Protein AF-A0A951X5W8-F1 (afdb_monomer_lite)

Radius of gyration: 19.25 Å; chains: 1; bounding box: 42×28×45 Å

Sequence (102 aa):
NTPLFYYSTQVFQSLVAEDEIQAPISQGHFIPGVELPQWRVPTRYRPLSQQDFLFHRGEDPGQTRNLWDADARQRRRMLDLLFHLLESEGMPTEQQARLGLS

Secondary structure (DSSP, 8-state):
-PPEEEEESS-PPPSS-TT--PPP-EE----TT--SPPEEEEEP---S-SS-----TTT-TT--S-HHHH-HHHHHHHHHHHHHHHHHTT--HHHHHHTT--

Foldseek 3Di:
DPWDWDKDLDDDDDPPCPDDFDAFPDWDDDDPPDPGIIGTTTDDDDDPDPDDADDDCVVCVPSPDGCCVVPPVVVLVVLVVVVVVCVVVVNDPVVCVVVVSD

pLDDT: mean 78.56, std 14.86, range [46.47, 96.62]

Structure (mmCIF, N/CA/C/O backbone):
data_AF-A0A951X5W8-F1
#
_entry.id   AF-A0A951X5W8-F1
#
loop_
_atom_site.group_PDB
_atom_site.id
_atom_site.type_symbol
_atom_site.label_atom_id
_atom_site.label_alt_id
_atom_site.label_comp_id
_atom_site.label_asym_id
_atom_site.label_entity_id
_atom_site.label_seq_id
_atom_site.pdbx_PDB_ins_code
_atom_site.Cartn_x
_atom_site.Cartn_y
_atom_site.Cartn_z
_atom_site.occupancy
_atom_site.B_iso_or_equiv
_atom_site.auth_seq_id
_atom_site.auth_comp_id
_atom_site.auth_asym_id
_atom_site.auth_a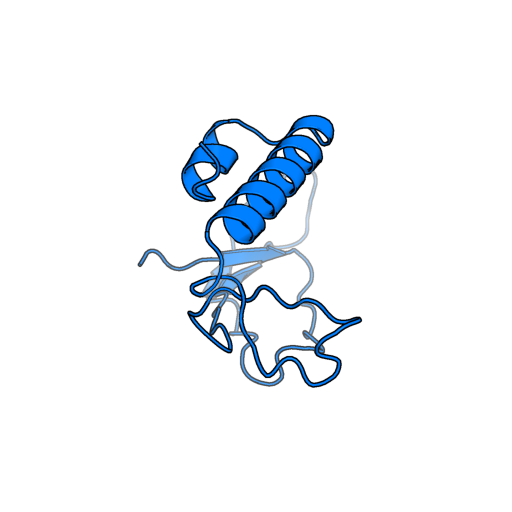tom_id
_atom_site.pdbx_PDB_model_num
ATOM 1 N N . ASN A 1 1 ? 4.600 10.428 14.632 1.00 52.09 1 ASN A N 1
ATOM 2 C CA . ASN A 1 1 ? 3.811 9.196 14.432 1.00 52.09 1 ASN A CA 1
ATOM 3 C C . ASN A 1 1 ? 2.721 9.099 15.476 1.00 52.09 1 ASN A C 1
ATOM 5 O O . ASN A 1 1 ? 3.022 8.826 16.631 1.00 52.09 1 ASN A O 1
ATOM 9 N N . THR A 1 2 ? 1.477 9.356 15.080 1.00 58.19 2 THR A N 1
ATOM 10 C CA . THR A 1 2 ? 0.301 9.116 15.926 1.00 58.19 2 THR A CA 1
ATOM 11 C C . THR A 1 2 ? 0.016 7.610 15.933 1.00 58.19 2 THR A C 1
ATOM 13 O O . THR A 1 2 ? -0.039 7.021 14.854 1.00 58.19 2 THR A O 1
ATOM 16 N N . PRO A 1 3 ? -0.115 6.958 17.098 1.00 67.06 3 PRO A N 1
ATOM 17 C CA . PRO A 1 3 ? -0.359 5.520 17.157 1.00 67.06 3 PRO A CA 1
ATOM 18 C C . PRO A 1 3 ? -1.716 5.158 16.535 1.00 67.06 3 PRO A C 1
ATOM 20 O O . PRO A 1 3 ? -2.712 5.846 16.766 1.00 67.06 3 PRO A O 1
ATOM 23 N N . LEU A 1 4 ? -1.740 4.081 15.744 1.00 68.69 4 LEU A N 1
ATOM 24 C CA . LEU A 1 4 ? -2.955 3.518 15.158 1.00 68.69 4 LEU A CA 1
ATOM 25 C C . LEU A 1 4 ? -3.595 2.531 16.136 1.00 68.69 4 LEU A C 1
ATOM 27 O O . LEU A 1 4 ? -2.905 1.768 16.815 1.00 68.69 4 LEU A O 1
ATOM 31 N N . PHE A 1 5 ? -4.923 2.545 16.192 1.00 74.31 5 PHE A N 1
ATOM 32 C CA . PHE A 1 5 ? -5.709 1.652 17.036 1.00 74.31 5 PHE A CA 1
ATOM 33 C C . PHE A 1 5 ? -6.816 1.025 16.208 1.00 74.31 5 PHE A C 1
ATOM 35 O O . PHE A 1 5 ? -7.444 1.721 15.408 1.00 74.31 5 PHE A O 1
ATOM 42 N N . TYR A 1 6 ? -7.087 -0.254 16.447 1.00 74.94 6 TYR A N 1
ATOM 43 C CA . TYR A 1 6 ? -8.354 -0.851 16.050 1.00 74.94 6 TYR A CA 1
ATOM 44 C C . TYR A 1 6 ? -9.267 -0.976 17.272 1.00 74.94 6 TYR A C 1
ATOM 46 O O . TYR A 1 6 ? -8.800 -1.091 18.410 1.00 74.94 6 TYR A O 1
ATOM 54 N N . TYR A 1 7 ? -10.574 -0.929 17.024 1.00 75.88 7 TYR A N 1
ATOM 55 C CA . TYR A 1 7 ? -11.603 -1.080 18.044 1.00 75.88 7 TYR A CA 1
ATOM 56 C C . TYR A 1 7 ? -12.460 -2.285 17.705 1.00 75.88 7 TYR A C 1
ATOM 58 O O . TYR A 1 7 ? -12.920 -2.420 16.573 1.00 75.88 7 TYR A O 1
ATOM 66 N N . SER A 1 8 ? -12.656 -3.172 18.673 1.00 71.88 8 SER A N 1
ATOM 67 C CA . SER A 1 8 ? -13.473 -4.365 18.481 1.00 71.88 8 SER A CA 1
ATOM 68 C C . SER A 1 8 ? -14.156 -4.765 19.781 1.00 71.88 8 SER A C 1
ATOM 70 O O . SER A 1 8 ? -13.601 -4.594 20.866 1.00 71.88 8 SER A O 1
ATOM 72 N N . THR A 1 9 ? -15.358 -5.325 19.665 1.00 73.56 9 THR A N 1
ATOM 73 C CA . THR A 1 9 ? -16.049 -6.021 20.762 1.00 73.56 9 THR A CA 1
ATOM 74 C C . THR A 1 9 ? -15.579 -7.468 20.919 1.00 73.56 9 THR A C 1
ATOM 76 O O . THR A 1 9 ? -15.907 -8.125 21.903 1.00 73.56 9 THR A O 1
ATOM 79 N N . GLN A 1 10 ? -14.783 -7.960 19.964 1.00 71.38 10 GLN A N 1
ATOM 80 C CA . GLN A 1 10 ? -14.196 -9.297 19.942 1.00 71.38 10 GLN A CA 1
ATOM 81 C C . GLN A 1 10 ? -12.672 -9.191 19.831 1.00 71.38 10 GLN A C 1
ATOM 83 O O . GLN A 1 10 ? -12.148 -8.521 18.939 1.00 71.38 10 GLN A O 1
ATOM 88 N N . VAL A 1 11 ? -11.945 -9.852 20.729 1.00 62.88 11 VAL A N 1
ATOM 89 C CA . VAL A 1 11 ? -10.483 -9.946 20.642 1.00 62.88 11 VAL A CA 1
ATOM 90 C C . VAL A 1 11 ? -10.154 -11.189 19.820 1.00 62.88 11 VAL A C 1
ATOM 92 O O . VAL A 1 11 ? -10.277 -12.307 20.310 1.00 62.88 11 VAL A O 1
ATOM 95 N N . PHE A 1 12 ? -9.782 -11.000 18.555 1.00 57.06 12 PHE A N 1
ATOM 96 C CA . PHE A 1 12 ? -9.337 -12.090 17.687 1.00 57.06 12 PHE A CA 1
ATOM 97 C C . PHE A 1 12 ? -7.832 -12.280 17.819 1.00 57.06 12 PHE A C 1
ATOM 99 O O . PHE A 1 12 ? -7.094 -11.300 17.782 1.00 57.06 12 PHE A O 1
ATOM 106 N N . GLN A 1 13 ? -7.375 -13.529 17.904 1.00 53.97 13 GLN A N 1
ATOM 107 C CA . GLN A 1 13 ? -5.964 -13.860 17.734 1.00 53.97 13 GLN A CA 1
ATOM 108 C C . GLN A 1 13 ? -5.626 -13.836 16.231 1.00 53.97 13 GLN A C 1
ATOM 110 O O . GLN A 1 13 ? -6.252 -14.537 15.439 1.00 53.97 13 GLN A O 1
ATOM 115 N N . SER A 1 14 ? -4.681 -12.991 15.821 1.00 51.66 14 SER A N 1
ATOM 116 C CA . SER A 1 14 ? -4.244 -12.849 14.431 1.00 51.66 14 SER A CA 1
ATOM 117 C C . SER A 1 14 ? -3.371 -14.042 14.062 1.00 51.66 14 SER A C 1
ATOM 119 O O . SER A 1 14 ? -2.403 -14.329 14.757 1.00 51.66 14 SER A O 1
ATOM 121 N N . LEU A 1 15 ? -3.692 -14.711 12.954 1.00 49.03 15 LEU A N 1
ATOM 122 C CA . LEU A 1 15 ? -2.917 -15.842 12.426 1.00 49.03 15 LEU A CA 1
ATOM 123 C C . LEU A 1 15 ? -1.638 -15.408 11.685 1.00 49.03 15 LEU A C 1
ATOM 125 O O . LEU A 1 15 ? -0.804 -16.248 11.378 1.00 49.03 15 LEU A O 1
ATOM 129 N N . VAL A 1 16 ? -1.499 -14.117 11.357 1.00 46.47 16 VAL A N 1
ATOM 130 C CA . VAL A 1 16 ? -0.424 -13.588 10.485 1.00 46.47 16 VAL A CA 1
ATOM 131 C C . VAL A 1 16 ? 0.605 -12.764 11.270 1.00 46.47 16 VAL A C 1
ATOM 133 O O . VAL A 1 16 ? 1.704 -12.509 10.789 1.00 46.47 16 VAL A O 1
ATOM 136 N N . ALA A 1 17 ? 0.263 -12.347 12.488 1.00 51.72 17 ALA A N 1
ATOM 137 C CA . ALA A 1 17 ? 1.132 -11.571 13.363 1.00 51.72 17 ALA A CA 1
ATOM 138 C C . ALA A 1 17 ? 1.354 -12.358 14.656 1.00 51.72 17 ALA A C 1
ATOM 140 O O . ALA A 1 17 ? 0.690 -12.098 15.657 1.00 51.72 17 ALA A O 1
ATOM 141 N N . GLU A 1 18 ? 2.266 -13.333 14.619 1.00 48.78 18 GLU A N 1
ATOM 142 C CA . GLU A 1 18 ? 2.638 -14.125 15.802 1.00 48.78 18 GLU A CA 1
ATOM 143 C C . GLU A 1 18 ? 3.188 -13.246 16.947 1.00 48.78 18 GLU A C 1
ATOM 145 O O . GLU A 1 18 ? 3.082 -13.635 18.106 1.00 48.78 18 GLU A O 1
ATOM 150 N N . ASP A 1 19 ? 3.673 -12.028 16.651 1.00 49.00 19 ASP A N 1
ATOM 151 C CA . ASP A 1 19 ? 4.342 -11.163 17.634 1.00 49.00 19 ASP A CA 1
ATOM 152 C C . ASP A 1 19 ? 3.509 -10.025 18.265 1.00 49.00 19 ASP A C 1
ATOM 154 O O . ASP A 1 19 ? 3.941 -9.485 19.283 1.00 49.00 19 ASP A O 1
ATOM 158 N N . GLU A 1 20 ? 2.365 -9.566 17.732 1.00 50.41 20 GLU A N 1
ATOM 159 C CA . GLU A 1 20 ? 1.865 -8.230 18.147 1.00 50.41 20 GLU A CA 1
ATOM 160 C C . GLU A 1 20 ? 0.339 -8.034 18.188 1.00 50.41 20 GLU A C 1
ATOM 162 O O . GLU A 1 20 ? -0.167 -7.011 17.723 1.00 50.41 20 GLU A O 1
ATOM 167 N N . ILE A 1 21 ? -0.419 -8.916 18.853 1.00 52.97 21 ILE A N 1
ATOM 168 C CA . ILE A 1 21 ? -1.647 -8.422 19.507 1.00 52.97 21 ILE A CA 1
ATOM 169 C C . ILE A 1 21 ? -1.252 -7.885 20.870 1.00 52.97 21 ILE A C 1
ATOM 171 O O . ILE A 1 21 ? -1.086 -8.626 21.838 1.00 52.97 21 ILE A O 1
ATOM 175 N N . GLN A 1 22 ? -1.080 -6.568 20.939 1.00 59.47 22 GLN A N 1
ATOM 176 C CA . GLN A 1 22 ? -0.928 -5.909 22.225 1.00 59.47 22 GLN A CA 1
ATOM 177 C C . GLN A 1 22 ? -2.207 -6.064 23.043 1.00 59.47 22 GLN A C 1
ATOM 179 O O . GLN A 1 22 ? -3.312 -5.987 22.506 1.00 59.47 22 GLN A O 1
ATOM 184 N N . ALA A 1 23 ? -2.054 -6.237 24.355 1.00 64.00 23 ALA A N 1
ATOM 185 C CA . ALA A 1 23 ? -3.187 -6.176 25.263 1.00 64.00 23 ALA A CA 1
ATOM 186 C C . ALA A 1 23 ? -3.954 -4.854 25.045 1.00 64.00 23 ALA A C 1
ATOM 188 O O . ALA A 1 23 ? -3.321 -3.811 24.831 1.00 64.00 23 ALA A O 1
ATOM 189 N N . PRO A 1 24 ? -5.298 -4.869 25.083 1.00 64.00 24 PRO A N 1
ATOM 190 C CA . PRO A 1 24 ? -6.086 -3.648 25.016 1.00 64.00 24 PRO A CA 1
ATOM 191 C C . PRO A 1 24 ? -5.610 -2.640 26.065 1.00 64.00 24 PRO A C 1
ATOM 193 O O . PRO A 1 24 ? -5.462 -2.981 27.237 1.00 64.00 24 PRO A O 1
ATOM 196 N N . ILE A 1 25 ? -5.377 -1.393 25.655 1.00 72.25 25 ILE A N 1
ATOM 197 C CA . ILE A 1 25 ? -4.851 -0.348 26.555 1.00 72.25 25 ILE A CA 1
ATOM 198 C C . ILE A 1 25 ? -5.953 0.532 27.153 1.00 72.25 25 ILE A C 1
ATOM 200 O O . ILE A 1 25 ? -5.690 1.355 28.026 1.00 72.25 25 ILE A O 1
ATOM 204 N N . SER A 1 26 ? -7.179 0.425 26.635 1.00 68.25 26 SER A N 1
ATOM 205 C CA . SER A 1 26 ? -8.332 1.216 27.065 1.00 68.25 26 SER A CA 1
ATOM 206 C C . SER A 1 26 ? -9.641 0.598 26.556 1.00 68.25 26 SER A C 1
ATOM 208 O O . SER A 1 26 ? -9.639 -0.219 25.633 1.00 68.25 26 SER A O 1
ATOM 210 N N . GLN A 1 27 ? -10.755 1.031 27.142 1.00 66.56 27 GLN A N 1
ATOM 211 C CA . GLN A 1 27 ? -12.127 0.745 26.724 1.00 66.56 27 GLN A CA 1
ATOM 212 C C . GLN A 1 27 ? -12.943 2.045 26.777 1.00 66.56 27 GLN A C 1
ATOM 214 O O . GLN A 1 27 ? -12.609 2.917 27.581 1.00 66.56 27 GLN A O 1
ATOM 219 N N . GLY A 1 28 ? -14.003 2.189 25.970 1.00 58.44 28 GLY A N 1
ATOM 220 C CA . GLY A 1 28 ? -14.956 3.294 26.189 1.00 58.44 28 GLY A CA 1
ATOM 221 C C . GLY A 1 28 ? -15.585 3.990 24.982 1.00 58.44 28 GLY A C 1
ATOM 222 O O . GLY A 1 28 ? -16.200 5.035 25.175 1.00 58.44 28 GLY A O 1
ATOM 223 N N . HIS A 1 29 ? -15.489 3.458 23.759 1.00 58.16 29 HIS A N 1
ATOM 224 C CA . HIS A 1 29 ? -16.366 3.929 22.682 1.00 58.16 29 HIS A CA 1
ATOM 225 C C . HIS A 1 29 ? -17.681 3.149 22.684 1.00 58.16 29 HIS A C 1
ATOM 227 O O . HIS A 1 29 ? -17.697 1.926 22.567 1.00 58.16 29 HIS A O 1
ATOM 233 N N . PHE A 1 30 ? -18.784 3.879 22.853 1.00 61.72 30 PHE A N 1
ATOM 234 C CA . PHE A 1 30 ? -20.137 3.340 22.821 1.00 61.72 30 PHE A CA 1
ATOM 235 C C . PHE A 1 30 ? -20.652 3.383 21.382 1.00 61.72 30 PHE A C 1
ATOM 237 O O . PHE A 1 30 ? -20.817 4.465 20.817 1.00 61.72 30 PHE A O 1
ATOM 244 N N . ILE A 1 31 ? -20.905 2.217 20.787 1.00 66.50 31 ILE A N 1
ATOM 245 C CA . ILE A 1 31 ? -21.750 2.136 19.594 1.00 66.50 31 ILE A CA 1
ATOM 246 C C . ILE A 1 31 ? -23.196 2.031 20.090 1.00 66.50 31 ILE A C 1
ATOM 248 O O . ILE A 1 31 ? -23.502 1.083 20.817 1.00 66.50 31 ILE A O 1
ATOM 252 N N . PRO A 1 32 ? -24.092 2.967 19.719 1.00 71.38 32 PRO A N 1
ATOM 253 C CA . PRO A 1 32 ? -25.503 2.872 20.071 1.00 71.38 32 PRO A CA 1
ATOM 254 C C . PRO A 1 32 ? -26.091 1.510 19.684 1.00 71.38 32 PRO A C 1
ATOM 256 O O . PRO A 1 32 ? -25.988 1.092 18.534 1.00 71.38 32 PRO A O 1
ATOM 259 N N . GLY A 1 33 ? -26.699 0.821 20.652 1.00 75.81 33 GLY A N 1
ATOM 260 C CA . GLY A 1 33 ? -27.299 -0.504 20.456 1.00 75.81 33 GLY A CA 1
ATOM 261 C C . GLY A 1 33 ? -26.358 -1.697 20.670 1.00 75.81 33 GLY A C 1
ATOM 262 O O . GLY A 1 33 ? -26.788 -2.830 20.475 1.00 75.81 33 GLY A O 1
ATOM 263 N N . VAL A 1 34 ? -25.104 -1.479 21.083 1.00 71.75 34 VAL A N 1
ATOM 264 C CA . VAL A 1 34 ? -24.150 -2.555 21.398 1.00 71.75 34 VAL A CA 1
ATOM 265 C C . VAL A 1 34 ? -23.847 -2.566 22.897 1.00 71.75 34 VAL A C 1
ATOM 267 O O . VAL A 1 34 ? -23.301 -1.606 23.431 1.00 71.75 34 VAL A O 1
ATOM 270 N N . GLU A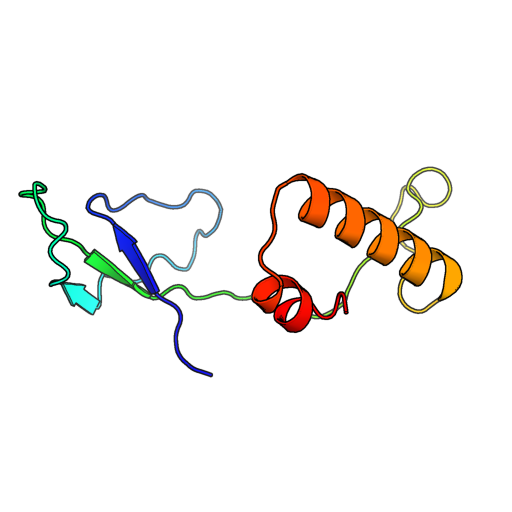 1 35 ? -24.173 -3.669 23.574 1.00 75.06 35 GLU A N 1
ATOM 271 C CA . GLU A 1 35 ? -23.971 -3.835 25.028 1.00 75.06 35 GLU A CA 1
ATOM 272 C C . GLU A 1 35 ? -22.576 -4.368 25.404 1.00 75.06 35 GLU A C 1
ATOM 274 O O . GLU A 1 35 ? -22.233 -4.478 26.580 1.00 75.06 35 GLU A O 1
ATOM 279 N N . LEU A 1 36 ? -21.753 -4.709 24.410 1.00 73.62 36 LEU A N 1
ATOM 280 C CA . LEU A 1 36 ? -20.416 -5.264 24.613 1.00 73.62 36 LEU A CA 1
ATOM 281 C C . LEU A 1 36 ? -19.353 -4.157 24.724 1.00 73.62 36 LEU A C 1
ATOM 283 O O . LEU A 1 36 ? -19.425 -3.167 23.990 1.00 73.62 36 LEU A O 1
ATOM 287 N N . PRO A 1 37 ? -18.325 -4.329 25.580 1.00 71.75 37 PRO A N 1
ATOM 288 C CA . PRO A 1 37 ? -17.237 -3.365 25.686 1.00 71.75 37 PRO A CA 1
ATOM 289 C C . PRO A 1 37 ? -16.450 -3.291 24.375 1.00 71.75 37 PRO A C 1
ATOM 291 O O . PRO A 1 37 ? -16.140 -4.312 23.762 1.00 71.75 37 PRO A O 1
ATOM 294 N N . GLN A 1 38 ? -16.083 -2.078 23.959 1.00 77.12 38 GLN A N 1
ATOM 295 C CA . GLN A 1 38 ? -15.121 -1.882 22.879 1.00 77.12 38 GLN A CA 1
ATOM 296 C C . GLN A 1 38 ? -13.703 -1.792 23.416 1.00 77.12 38 GLN A C 1
ATOM 298 O O . GLN A 1 38 ? -13.367 -0.862 24.154 1.00 77.12 38 GLN A O 1
ATOM 303 N N . TRP A 1 39 ? -12.860 -2.714 22.969 1.00 78.38 39 TRP A N 1
ATOM 304 C CA . TRP A 1 39 ? -11.441 -2.743 23.281 1.00 78.38 39 TRP A CA 1
ATOM 305 C C . TRP A 1 39 ? -10.663 -1.865 22.311 1.00 78.38 39 TRP A C 1
ATOM 307 O O . TRP A 1 39 ? -10.757 -2.054 21.100 1.00 78.38 39 TRP A O 1
ATOM 317 N N . ARG A 1 40 ? -9.863 -0.934 22.838 1.00 75.38 40 ARG A N 1
ATOM 318 C CA . ARG A 1 40 ? -8.867 -0.183 22.066 1.00 75.38 40 ARG A CA 1
ATOM 319 C C . ARG A 1 40 ? -7.573 -0.976 22.032 1.00 75.38 40 ARG A C 1
ATOM 321 O O . ARG A 1 40 ? -6.851 -1.030 23.034 1.00 75.38 40 ARG A O 1
ATOM 328 N N . VAL A 1 41 ? -7.258 -1.545 20.879 1.00 73.50 41 VAL A N 1
ATOM 329 C CA . VAL A 1 41 ? -6.072 -2.380 20.714 1.00 73.50 41 VAL A CA 1
ATOM 330 C C . VAL A 1 41 ? -5.020 -1.626 19.899 1.00 73.50 41 VAL A C 1
ATOM 332 O O . VAL A 1 41 ? -5.328 -1.151 18.802 1.00 73.50 41 VAL A O 1
ATOM 335 N N . PRO A 1 42 ? -3.791 -1.455 20.421 1.00 69.50 42 PRO A N 1
ATOM 336 C CA . PRO A 1 42 ? -2.704 -0.847 19.666 1.00 69.50 42 PRO A CA 1
ATOM 337 C C . PRO A 1 42 ? -2.341 -1.706 18.459 1.00 69.50 42 PRO A C 1
ATOM 339 O O . PRO A 1 42 ? -1.991 -2.878 18.608 1.00 69.50 42 PRO A O 1
ATOM 342 N N . THR A 1 43 ? -2.346 -1.105 17.275 1.00 66.75 43 THR A N 1
ATOM 343 C CA . THR A 1 43 ? -1.833 -1.758 16.074 1.00 66.75 43 THR A CA 1
A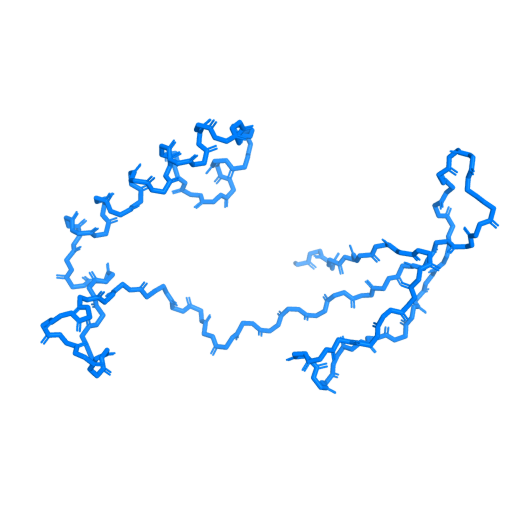TOM 344 C C . THR A 1 43 ? -0.367 -1.382 15.927 1.00 66.75 43 THR A C 1
ATOM 346 O O . THR A 1 43 ? -0.035 -0.210 15.733 1.00 66.75 43 THR A O 1
ATOM 349 N N . ARG A 1 44 ? 0.532 -2.363 16.011 1.00 65.75 44 ARG A N 1
ATOM 350 C CA . ARG A 1 44 ? 1.899 -2.180 15.524 1.00 65.75 44 ARG A CA 1
ATOM 351 C C . ARG A 1 44 ? 1.958 -2.697 14.099 1.00 65.75 44 ARG A C 1
ATOM 353 O O . ARG A 1 44 ? 1.711 -3.864 13.831 1.00 65.75 44 ARG A O 1
ATOM 360 N N . TYR A 1 45 ? 2.238 -1.784 13.183 1.00 64.19 45 TYR A N 1
ATOM 361 C CA . TYR A 1 45 ? 2.508 -2.119 11.799 1.00 64.19 45 TYR A CA 1
ATOM 362 C C . TYR A 1 45 ? 4.013 -2.016 11.590 1.00 64.19 45 TYR A C 1
ATOM 364 O O . TYR A 1 45 ? 4.572 -0.916 11.585 1.00 64.19 45 TYR A O 1
ATOM 372 N N . ARG A 1 46 ? 4.677 -3.164 11.471 1.00 68.62 46 ARG A N 1
ATOM 373 C CA . ARG A 1 46 ? 6.051 -3.234 10.977 1.00 68.62 46 ARG A CA 1
ATOM 374 C C . ARG A 1 46 ? 5.992 -3.780 9.558 1.00 68.62 46 ARG A C 1
ATOM 376 O O . ARG A 1 46 ? 5.790 -4.981 9.396 1.00 68.62 46 ARG A O 1
ATOM 383 N N . PRO A 1 47 ? 6.113 -2.929 8.530 1.00 68.25 47 PRO A N 1
ATOM 384 C CA . PRO A 1 47 ? 6.192 -3.443 7.179 1.00 68.25 47 PRO A CA 1
ATOM 385 C C . PRO A 1 47 ? 7.490 -4.240 7.028 1.00 68.25 47 PRO A C 1
ATOM 387 O O . PRO A 1 47 ? 8.533 -3.853 7.559 1.00 68.25 47 PRO A O 1
ATOM 390 N N . LEU A 1 48 ? 7.422 -5.347 6.290 1.00 80.06 48 LEU A N 1
ATOM 391 C CA . LEU A 1 48 ? 8.594 -6.175 5.986 1.00 80.06 48 LEU A CA 1
ATOM 392 C C . LEU A 1 48 ? 9.618 -5.424 5.116 1.00 80.06 48 LEU A C 1
ATOM 394 O O . LEU A 1 48 ? 10.797 -5.761 5.119 1.00 80.06 48 LEU A O 1
ATOM 398 N N . SER A 1 49 ? 9.171 -4.398 4.386 1.00 81.81 49 SER A N 1
ATOM 399 C CA . SER A 1 49 ? 9.997 -3.510 3.574 1.00 81.81 49 SER A CA 1
ATOM 400 C C . SER A 1 49 ? 9.343 -2.133 3.459 1.00 81.81 49 SER A C 1
ATOM 402 O O . SER A 1 49 ? 8.121 -2.023 3.480 1.00 81.81 49 SER A O 1
ATOM 404 N N . GLN A 1 50 ? 10.158 -1.090 3.316 1.00 83.75 50 GLN A N 1
ATOM 405 C CA . GLN A 1 50 ? 9.711 0.269 2.970 1.00 83.75 50 GLN A CA 1
ATOM 406 C C . GLN A 1 50 ? 9.812 0.541 1.459 1.00 83.75 50 GLN A C 1
ATOM 408 O O . GLN A 1 50 ? 9.577 1.660 1.019 1.00 83.75 50 GLN A O 1
ATOM 413 N N . GLN A 1 51 ? 10.235 -0.455 0.678 1.00 89.06 51 GLN A N 1
ATOM 414 C CA . GLN A 1 51 ? 10.371 -0.350 -0.768 1.00 89.06 51 GLN A CA 1
ATOM 415 C C . GLN A 1 51 ? 9.056 -0.724 -1.454 1.00 89.06 51 GLN A C 1
ATOM 417 O O . GLN A 1 51 ? 8.439 -1.735 -1.116 1.00 89.06 51 GLN A O 1
ATOM 422 N N . ASP A 1 52 ? 8.682 0.054 -2.464 1.00 90.81 52 ASP A N 1
ATOM 423 C CA . ASP A 1 52 ? 7.604 -0.289 -3.383 1.00 90.81 52 ASP A CA 1
ATOM 424 C C . ASP A 1 52 ? 8.075 -1.325 -4.410 1.00 90.81 52 ASP A C 1
ATOM 426 O O . ASP A 1 52 ? 9.180 -1.240 -4.953 1.00 90.81 52 ASP A O 1
ATOM 430 N N . PHE A 1 53 ? 7.224 -2.301 -4.718 1.00 93.50 53 PHE A N 1
ATOM 431 C CA . PHE A 1 53 ? 7.575 -3.419 -5.587 1.00 93.50 53 PHE A CA 1
ATOM 432 C C . PHE A 1 53 ? 6.696 -3.477 -6.831 1.00 93.50 53 PHE A C 1
ATOM 434 O O . PHE A 1 53 ? 5.469 -3.512 -6.744 1.00 93.50 53 PHE A O 1
ATOM 441 N N . LEU A 1 54 ? 7.335 -3.567 -7.997 1.00 95.62 54 LEU A N 1
ATOM 442 C CA . LEU A 1 54 ? 6.668 -3.818 -9.268 1.00 95.62 54 LEU A CA 1
ATOM 443 C C . LEU A 1 54 ? 7.471 -4.828 -10.090 1.00 95.62 54 LEU A C 1
ATOM 445 O O . LEU A 1 54 ? 8.585 -4.536 -10.507 1.00 95.62 54 LEU A O 1
ATOM 449 N N . PHE A 1 55 ? 6.898 -5.999 -10.369 1.00 96.62 55 PHE A N 1
ATOM 450 C CA . PHE A 1 55 ? 7.587 -7.078 -11.085 1.00 96.62 55 PHE A CA 1
ATOM 451 C C . PHE A 1 55 ? 6.787 -7.578 -12.282 1.00 96.62 55 PHE A C 1
ATOM 453 O O . PHE A 1 55 ? 5.571 -7.774 -12.205 1.00 96.62 55 PHE A O 1
ATOM 460 N N . HIS A 1 56 ? 7.487 -7.878 -13.375 1.00 94.88 56 HIS A N 1
ATOM 461 C CA . HIS A 1 56 ? 6.896 -8.570 -14.514 1.00 94.88 56 HIS A CA 1
ATOM 462 C C . HIS A 1 56 ? 7.056 -10.087 -14.363 1.00 94.88 56 HIS A C 1
ATOM 464 O O . HIS A 1 56 ? 8.008 -10.681 -14.860 1.00 94.88 56 HIS A O 1
ATOM 470 N N . ARG A 1 57 ? 6.097 -10.737 -13.698 1.00 94.69 57 ARG A N 1
ATOM 471 C CA . ARG A 1 57 ? 6.187 -12.164 -13.322 1.00 94.69 57 ARG A CA 1
ATOM 472 C C . ARG A 1 57 ? 6.414 -13.137 -14.488 1.00 94.69 57 ARG A C 1
ATOM 474 O O . ARG A 1 57 ? 6.962 -14.208 -14.268 1.00 94.69 57 ARG A O 1
ATOM 481 N N . GLY A 1 58 ? 5.978 -12.794 -15.703 1.00 96.12 58 GLY A N 1
ATOM 482 C CA . GLY A 1 58 ? 6.170 -13.650 -16.880 1.00 96.12 58 GLY A CA 1
ATOM 483 C C . GLY A 1 58 ? 7.599 -13.633 -17.433 1.00 96.12 58 GLY A C 1
ATOM 484 O O . GLY A 1 58 ? 8.048 -14.631 -17.978 1.00 96.12 58 GLY A O 1
ATOM 485 N N . GLU A 1 59 ? 8.313 -12.516 -17.270 1.00 95.00 59 GLU A N 1
ATOM 486 C CA . GLU A 1 59 ? 9.698 -12.348 -17.753 1.00 95.00 59 GLU A CA 1
ATOM 487 C C . GLU A 1 59 ? 10.716 -12.513 -16.619 1.00 95.00 59 GLU A C 1
ATOM 489 O O . GLU A 1 59 ? 11.856 -12.896 -16.856 1.00 95.00 59 GLU A O 1
ATOM 494 N N . ASP A 1 60 ? 10.290 -12.263 -15.381 1.00 95.12 60 ASP A N 1
ATOM 495 C CA . ASP A 1 60 ? 11.080 -12.387 -14.163 1.00 95.12 60 ASP A CA 1
ATOM 496 C C . ASP A 1 60 ? 10.299 -13.190 -13.102 1.00 95.12 60 ASP A C 1
ATOM 498 O O . ASP A 1 60 ? 9.775 -12.623 -12.136 1.00 95.12 60 ASP A O 1
ATOM 502 N N . PRO A 1 61 ? 10.187 -14.526 -13.261 1.00 95.12 61 PRO A N 1
ATOM 503 C CA . PRO A 1 61 ? 9.510 -15.383 -12.284 1.00 95.12 61 PRO A CA 1
ATOM 504 C C . PRO A 1 61 ? 10.137 -15.316 -10.885 1.00 95.12 61 PRO A C 1
ATOM 506 O O . PRO A 1 61 ? 9.453 -15.546 -9.889 1.00 95.12 61 PRO A O 1
ATOM 509 N N . GLY A 1 62 ? 11.433 -14.993 -10.816 1.00 95.69 62 GLY A N 1
ATOM 510 C CA . GLY A 1 62 ? 12.192 -14.848 -9.576 1.00 95.69 62 GLY A CA 1
ATOM 511 C C . GLY A 1 62 ? 12.037 -13.492 -8.886 1.00 95.69 62 GLY A C 1
ATOM 512 O O . GLY A 1 62 ? 12.552 -13.345 -7.783 1.00 95.69 62 GLY A O 1
ATOM 513 N N . GLN A 1 63 ? 11.344 -12.524 -9.500 1.00 94.19 63 GLN A N 1
ATOM 514 C CA . GLN A 1 63 ? 11.131 -11.174 -8.950 1.00 94.19 63 GLN A CA 1
ATOM 515 C C . GLN A 1 63 ? 12.444 -10.483 -8.546 1.00 94.19 63 GLN A C 1
ATOM 517 O O . GLN A 1 63 ? 12.557 -9.829 -7.510 1.00 94.19 63 GLN A O 1
ATOM 522 N N . THR A 1 64 ? 13.470 -10.665 -9.369 1.00 94.69 64 THR A N 1
ATOM 523 C CA . THR A 1 64 ? 14.814 -10.123 -9.151 1.00 94.69 64 THR A CA 1
ATOM 524 C C . THR A 1 64 ? 14.966 -8.692 -9.665 1.00 94.69 64 THR A C 1
ATOM 526 O O . THR A 1 64 ? 15.850 -7.961 -9.214 1.00 94.69 64 THR A O 1
ATOM 529 N N . ARG A 1 65 ? 14.099 -8.258 -10.588 1.00 94.19 65 ARG A N 1
ATOM 530 C CA . ARG A 1 65 ? 14.154 -6.950 -11.242 1.00 94.19 65 ARG A CA 1
ATOM 531 C C . ARG A 1 65 ? 12.940 -6.105 -10.867 1.00 94.19 65 ARG A C 1
ATOM 533 O O . ARG A 1 65 ? 11.898 -6.162 -11.517 1.00 94.19 65 ARG A O 1
ATOM 540 N N . ASN A 1 66 ? 13.110 -5.251 -9.861 1.00 95.31 66 ASN A N 1
ATOM 541 C CA . ASN A 1 66 ? 12.078 -4.294 -9.475 1.00 95.31 66 ASN A CA 1
ATOM 542 C C . ASN A 1 66 ? 11.957 -3.165 -10.519 1.00 95.31 66 ASN A C 1
ATOM 544 O O . ASN A 1 66 ? 12.863 -2.350 -10.696 1.00 95.31 66 ASN A O 1
ATOM 548 N N . LEU A 1 67 ? 10.824 -3.116 -11.211 1.00 96.38 67 LEU A N 1
ATOM 549 C CA . LEU A 1 67 ? 10.490 -2.113 -12.222 1.00 96.38 67 LEU A CA 1
ATOM 550 C C . LEU A 1 67 ? 10.056 -0.775 -11.620 1.00 96.38 67 LEU A C 1
ATOM 552 O O . LEU A 1 67 ? 9.961 0.198 -12.362 1.00 96.38 67 LEU A O 1
ATOM 556 N N . TRP A 1 68 ? 9.806 -0.704 -10.309 1.00 95.25 68 TRP A N 1
ATOM 557 C CA . TRP A 1 68 ? 9.338 0.521 -9.659 1.00 95.25 68 TRP A CA 1
ATOM 558 C C . TRP A 1 68 ? 10.287 1.705 -9.884 1.00 95.25 68 TRP A C 1
ATOM 560 O O . TRP A 1 68 ? 9.857 2.794 -10.274 1.00 95.25 68 TRP A O 1
ATOM 570 N N . ASP A 1 69 ? 11.584 1.462 -9.703 1.00 89.81 69 ASP A N 1
ATOM 571 C CA . ASP A 1 69 ? 12.636 2.453 -9.936 1.00 89.81 69 ASP A CA 1
ATOM 572 C C . ASP A 1 69 ? 13.235 2.341 -11.344 1.00 89.81 69 ASP A C 1
ATOM 574 O O . ASP A 1 69 ? 13.717 3.329 -11.897 1.00 89.81 69 ASP A O 1
ATOM 578 N N . ALA A 1 70 ? 13.190 1.148 -11.948 1.00 93.38 70 ALA A N 1
ATOM 579 C CA . ALA A 1 70 ? 13.836 0.875 -13.230 1.00 93.38 70 ALA A CA 1
ATOM 580 C C . ALA A 1 70 ? 13.007 1.295 -14.459 1.00 93.38 70 ALA A C 1
ATOM 582 O O . ALA A 1 70 ? 13.578 1.470 -15.536 1.00 93.38 70 ALA A O 1
ATOM 583 N N . ASP A 1 71 ? 11.683 1.439 -14.336 1.00 95.56 71 ASP A N 1
ATOM 584 C CA . ASP A 1 71 ? 10.806 1.841 -15.439 1.00 95.56 71 ASP A CA 1
ATOM 585 C C . ASP A 1 71 ? 9.658 2.745 -14.956 1.00 95.56 71 ASP A C 1
ATOM 587 O O . ASP A 1 71 ? 8.566 2.304 -14.581 1.00 95.56 71 ASP A O 1
ATOM 591 N N . ALA A 1 72 ? 9.887 4.059 -15.041 1.00 94.19 72 ALA A N 1
ATOM 592 C CA . ALA A 1 72 ? 8.903 5.068 -14.658 1.00 94.19 72 ALA A CA 1
ATOM 593 C C . ALA A 1 72 ? 7.597 4.992 -15.473 1.00 94.19 72 ALA A C 1
ATOM 595 O O . ALA A 1 72 ? 6.548 5.403 -14.969 1.00 94.19 72 ALA A O 1
ATOM 596 N N . ARG A 1 73 ? 7.629 4.465 -16.709 1.00 95.75 73 ARG A N 1
ATOM 597 C CA . ARG A 1 73 ? 6.421 4.316 -17.537 1.00 95.75 73 ARG A CA 1
ATOM 598 C C . ARG A 1 73 ? 5.552 3.187 -17.002 1.00 95.75 73 ARG A C 1
ATOM 600 O O . ARG A 1 73 ? 4.343 3.371 -16.881 1.00 95.75 73 ARG A O 1
ATOM 607 N N . GLN A 1 74 ? 6.152 2.051 -16.642 1.00 95.00 74 GLN A N 1
ATOM 608 C CA . GLN A 1 74 ? 5.410 0.946 -16.025 1.00 95.00 74 GLN A CA 1
ATOM 609 C C . GLN A 1 74 ? 4.886 1.326 -14.643 1.00 95.00 74 GLN A C 1
ATOM 611 O O . GLN A 1 74 ? 3.721 1.054 -14.354 1.00 95.00 74 GLN A O 1
ATOM 616 N N . ARG A 1 75 ? 5.687 2.031 -13.830 1.00 94.50 75 ARG A N 1
ATOM 617 C CA . ARG A 1 75 ? 5.217 2.580 -12.550 1.00 94.50 75 ARG A CA 1
ATOM 618 C C . ARG A 1 75 ? 3.986 3.462 -12.740 1.00 94.50 75 ARG A C 1
ATOM 620 O O . ARG A 1 75 ? 2.963 3.219 -12.105 1.00 94.50 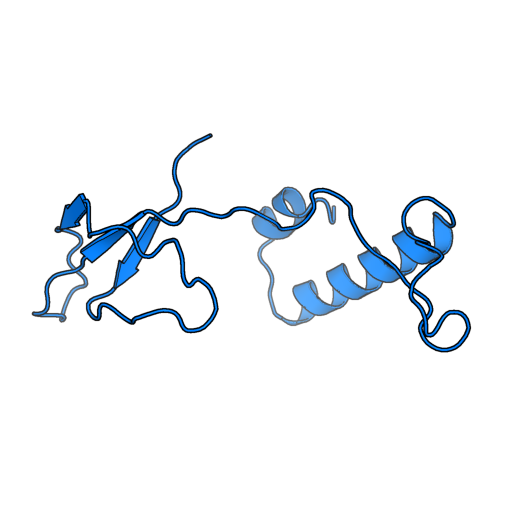75 ARG A O 1
ATOM 627 N N . ARG A 1 76 ? 4.057 4.453 -13.639 1.00 93.62 76 ARG A N 1
ATOM 628 C CA . ARG A 1 76 ? 2.934 5.368 -13.885 1.00 93.62 76 ARG A CA 1
ATOM 629 C C . ARG A 1 76 ? 1.691 4.616 -14.354 1.00 93.62 76 ARG A C 1
ATOM 631 O O . ARG A 1 76 ? 0.628 4.797 -13.777 1.00 93.62 76 ARG A O 1
ATOM 638 N N . ARG A 1 77 ? 1.850 3.713 -15.324 1.00 95.06 77 ARG A N 1
ATOM 639 C CA . ARG A 1 77 ? 0.757 2.883 -15.842 1.00 95.06 77 ARG A CA 1
ATOM 640 C C . ARG A 1 77 ? 0.054 2.091 -14.735 1.00 95.06 77 ARG A C 1
ATOM 642 O O . ARG A 1 77 ? -1.167 2.011 -14.741 1.00 95.06 77 ARG A O 1
ATOM 649 N N . MET A 1 78 ? 0.800 1.478 -13.815 1.00 94.81 78 MET A N 1
ATOM 650 C CA . MET A 1 78 ? 0.201 0.703 -12.721 1.00 94.81 78 MET A CA 1
ATOM 651 C C . MET A 1 78 ? -0.510 1.587 -11.697 1.00 94.81 78 MET A C 1
ATOM 653 O O . MET A 1 78 ? -1.588 1.218 -11.240 1.00 94.81 78 MET A O 1
ATOM 657 N N . LEU A 1 79 ? 0.055 2.753 -11.375 1.00 93.06 79 LEU A N 1
ATOM 658 C CA . LEU A 1 79 ? -0.593 3.723 -10.490 1.00 93.06 79 LEU A CA 1
ATOM 659 C C . LEU A 1 79 ? -1.899 4.258 -11.089 1.00 93.06 79 LEU A C 1
ATOM 661 O O . LEU A 1 79 ? -2.891 4.337 -10.374 1.00 93.06 79 LEU A O 1
ATOM 665 N N . ASP A 1 80 ? -1.931 4.540 -12.394 1.00 92.69 80 ASP A N 1
ATOM 666 C CA . ASP A 1 80 ? -3.153 4.975 -13.082 1.00 92.69 80 ASP A CA 1
ATOM 667 C C . ASP A 1 80 ? -4.234 3.872 -13.062 1.00 92.69 80 ASP A C 1
ATOM 669 O O . ASP A 1 80 ? -5.406 4.148 -12.810 1.00 92.69 80 ASP A O 1
ATOM 673 N N . LEU A 1 81 ? -3.855 2.599 -13.257 1.00 93.75 81 LEU A N 1
ATOM 674 C CA . LEU A 1 81 ? -4.796 1.475 -13.133 1.00 93.75 81 LEU A CA 1
ATOM 675 C C . LEU A 1 81 ? -5.340 1.327 -11.708 1.00 93.75 81 LEU A C 1
ATOM 677 O O . LEU A 1 81 ? -6.536 1.097 -11.533 1.00 93.75 81 LEU A O 1
ATOM 681 N N . LEU A 1 82 ? -4.474 1.455 -10.698 1.00 92.12 82 LEU A N 1
ATOM 682 C CA . LEU A 1 82 ? -4.878 1.408 -9.294 1.00 92.12 82 LEU A CA 1
ATOM 683 C C . LEU A 1 82 ? -5.839 2.554 -8.964 1.00 92.12 82 LEU A C 1
ATOM 685 O O . LEU A 1 82 ? -6.861 2.322 -8.323 1.00 92.12 82 LEU A O 1
ATOM 689 N N . PHE A 1 83 ? -5.529 3.766 -9.427 1.00 91.25 83 PHE A N 1
ATOM 690 C CA . PHE A 1 83 ? -6.379 4.935 -9.247 1.00 91.25 83 PHE A CA 1
ATOM 691 C C . PHE A 1 83 ? -7.780 4.692 -9.812 1.00 91.25 83 PHE A C 1
ATOM 693 O O . PHE A 1 83 ? -8.752 4.804 -9.070 1.00 91.25 83 PHE A O 1
ATOM 700 N N . HIS A 1 84 ? -7.892 4.286 -11.079 1.00 91.94 84 HIS A N 1
ATOM 701 C CA . HIS A 1 84 ? -9.196 4.065 -11.709 1.00 91.94 84 HIS A CA 1
ATOM 702 C C . HIS A 1 84 ? -9.987 2.924 -11.069 1.00 91.94 84 HIS A C 1
ATOM 704 O O . HIS A 1 84 ? -11.207 3.020 -10.944 1.00 91.94 84 HIS A O 1
ATOM 710 N N . LEU A 1 85 ? -9.307 1.860 -10.630 1.00 93.62 85 LEU A N 1
ATOM 711 C CA . LEU A 1 85 ? -9.954 0.782 -9.887 1.00 93.62 85 LEU A CA 1
ATOM 712 C C . LEU A 1 85 ? -10.568 1.318 -8.588 1.00 93.62 85 LEU A C 1
ATOM 714 O O . LEU A 1 85 ? -11.758 1.144 -8.344 1.00 93.62 85 LEU A O 1
ATOM 718 N N . LEU A 1 86 ? -9.773 2.011 -7.776 1.00 90.38 86 LEU A N 1
ATOM 719 C CA . LEU A 1 86 ? -10.230 2.558 -6.501 1.00 90.38 86 LEU A CA 1
ATOM 720 C C . LEU A 1 86 ? -11.304 3.641 -6.675 1.00 90.38 86 LEU A C 1
ATOM 722 O O . LEU A 1 86 ? -12.240 3.711 -5.880 1.00 90.38 86 LEU A O 1
ATOM 726 N N . GLU A 1 87 ? -11.199 4.466 -7.714 1.00 90.19 87 GLU A N 1
ATOM 727 C CA . GLU A 1 87 ? -12.224 5.446 -8.077 1.00 90.19 87 GLU A CA 1
ATOM 728 C C . GLU A 1 87 ? -13.553 4.750 -8.401 1.00 90.19 87 GLU A C 1
ATOM 730 O O . GLU A 1 87 ? -14.595 5.158 -7.888 1.00 90.19 87 GLU A O 1
ATOM 735 N N . SER A 1 88 ? -13.518 3.656 -9.172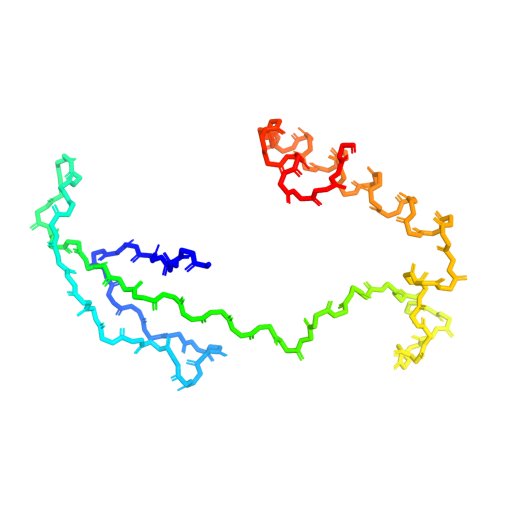 1.00 92.06 88 SER A N 1
ATOM 736 C CA . SER A 1 88 ? -14.719 2.877 -9.508 1.00 92.06 88 SER A CA 1
ATOM 737 C C . SER A 1 88 ? -15.385 2.216 -8.293 1.00 92.06 88 SER A C 1
ATOM 739 O O . SER A 1 88 ? -16.604 2.069 -8.270 1.00 92.06 88 SER A O 1
ATOM 741 N N . GLU A 1 89 ? -14.607 1.907 -7.253 1.00 92.31 89 GLU A N 1
ATOM 742 C CA . GLU A 1 89 ? -15.082 1.384 -5.963 1.00 92.31 89 GLU A CA 1
ATOM 743 C C . GLU A 1 89 ? -15.532 2.499 -4.990 1.00 92.31 89 GLU A C 1
ATOM 745 O O . GLU A 1 89 ? -15.880 2.236 -3.838 1.00 92.31 89 GLU A O 1
ATOM 750 N N . GLY A 1 90 ? -15.537 3.763 -5.431 1.00 89.62 90 GLY A N 1
ATOM 751 C CA . GLY A 1 90 ? -16.021 4.899 -4.644 1.00 89.62 90 GLY A CA 1
ATOM 752 C C . GLY A 1 90 ? -15.016 5.446 -3.629 1.00 89.62 90 GLY A C 1
ATOM 753 O O . GLY A 1 90 ? -15.421 5.998 -2.602 1.00 89.62 90 GLY A O 1
ATOM 754 N N . MET A 1 91 ? -13.708 5.310 -3.884 1.00 89.38 91 MET A N 1
ATOM 755 C CA . MET A 1 91 ? -12.675 5.834 -2.988 1.00 89.38 91 MET A CA 1
ATOM 756 C C . MET A 1 91 ? -12.811 7.361 -2.782 1.00 89.38 91 MET A C 1
ATOM 758 O O . MET A 1 91 ? -12.748 8.118 -3.756 1.00 89.38 91 MET A O 1
ATOM 762 N N . PRO A 1 92 ? -12.894 7.846 -1.524 1.00 88.12 92 PRO A N 1
ATOM 763 C CA . PRO A 1 92 ? -12.920 9.277 -1.228 1.00 88.12 92 PRO A CA 1
ATOM 764 C C . PRO A 1 92 ? -11.657 10.004 -1.709 1.00 88.12 92 PRO A C 1
ATOM 766 O O . PRO A 1 92 ? -10.545 9.491 -1.581 1.00 88.12 92 PRO A O 1
ATOM 769 N N . THR A 1 93 ? -11.800 11.250 -2.163 1.00 82.75 93 THR A N 1
ATOM 770 C CA . THR A 1 93 ? -10.681 12.078 -2.657 1.00 82.75 93 THR A CA 1
ATOM 771 C C . THR A 1 93 ? -9.583 12.306 -1.617 1.00 82.75 93 THR A C 1
ATOM 773 O O . THR A 1 93 ? -8.404 12.355 -1.953 1.00 82.75 93 THR A O 1
ATOM 776 N N . GLU A 1 94 ? -9.930 12.367 -0.331 1.00 83.94 94 GLU A N 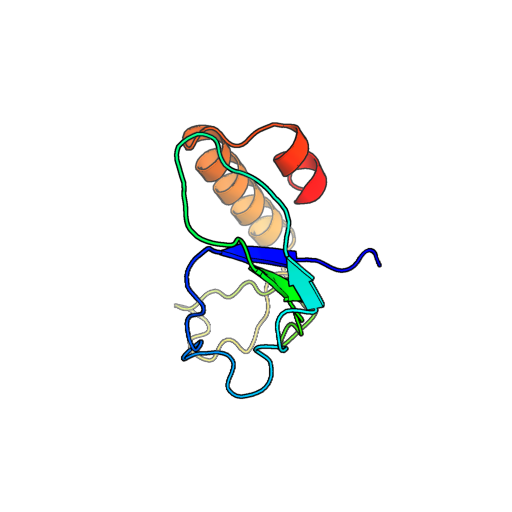1
ATOM 777 C CA . GLU A 1 94 ? -8.933 12.486 0.738 1.00 83.94 94 GLU A CA 1
ATOM 778 C C . GLU A 1 94 ? -8.010 11.253 0.811 1.00 83.94 94 GLU A C 1
ATOM 780 O O . GLU A 1 94 ? -6.823 11.376 1.113 1.00 83.94 94 GLU A O 1
ATOM 785 N N . GLN A 1 95 ? -8.529 10.062 0.488 1.00 80.88 95 GLN A N 1
ATOM 786 C CA . GLN A 1 95 ? -7.726 8.839 0.428 1.00 80.88 95 GLN A CA 1
ATOM 787 C C . GLN A 1 95 ? -6.806 8.825 -0.798 1.00 80.88 95 GLN A C 1
ATOM 789 O O . GLN A 1 95 ? -5.682 8.344 -0.692 1.00 80.88 95 GLN A O 1
ATOM 794 N N . GLN A 1 96 ? -7.213 9.435 -1.918 1.00 80.50 96 GLN A N 1
ATOM 795 C CA . GLN A 1 96 ? -6.352 9.599 -3.101 1.00 80.50 96 GLN A CA 1
ATOM 796 C C . GLN A 1 96 ? -5.078 10.381 -2.758 1.00 80.50 96 GLN A C 1
ATOM 798 O O . GLN A 1 96 ? -3.973 9.934 -3.068 1.00 80.50 96 GLN A O 1
ATOM 803 N N . ALA A 1 97 ? -5.229 11.506 -2.050 1.00 80.94 97 ALA A N 1
ATOM 804 C CA . ALA A 1 97 ? -4.105 12.339 -1.627 1.00 80.94 97 ALA A CA 1
ATOM 805 C C . ALA A 1 97 ? -3.192 11.611 -0.626 1.00 80.94 97 ALA A C 1
ATOM 807 O O . ALA A 1 97 ? -1.969 11.675 -0.735 1.00 80.94 97 ALA A O 1
ATOM 808 N N . ARG A 1 98 ? -3.775 10.874 0.331 1.00 82.25 98 ARG A N 1
ATOM 809 C CA . ARG A 1 98 ? -3.007 10.091 1.316 1.00 82.25 98 ARG A CA 1
ATOM 810 C C . ARG A 1 98 ? -2.198 8.965 0.676 1.00 82.25 98 ARG A C 1
ATOM 812 O O . ARG A 1 98 ? -1.117 8.657 1.167 1.00 82.25 98 ARG A O 1
ATOM 819 N N . LEU A 1 99 ? -2.715 8.365 -0.394 1.00 81.50 99 LEU A N 1
ATOM 820 C CA . LEU A 1 99 ? -2.053 7.291 -1.134 1.00 81.50 99 LEU A CA 1
ATOM 821 C C . LEU A 1 99 ? -1.076 7.805 -2.204 1.00 81.50 99 LEU A C 1
ATOM 823 O O . LEU A 1 99 ? -0.424 6.996 -2.856 1.00 81.50 99 LEU A O 1
ATOM 827 N N . GLY A 1 100 ? -0.963 9.126 -2.398 1.00 79.56 100 GLY A N 1
ATOM 828 C CA . GLY A 1 100 ? -0.092 9.710 -3.422 1.00 79.56 100 GLY A CA 1
ATOM 829 C C . GLY A 1 100 ? -0.538 9.394 -4.853 1.00 79.56 100 GLY A C 1
ATOM 830 O O . GLY A 1 100 ? 0.301 9.292 -5.746 1.00 79.56 100 GLY A O 1
ATOM 831 N N . LEU A 1 101 ? -1.845 9.201 -5.063 1.00 77.75 101 LEU A N 1
ATOM 832 C CA . LEU A 1 101 ? -2.439 8.856 -6.362 1.00 77.75 101 LEU A CA 1
ATOM 833 C C . LEU A 1 101 ? -2.985 10.075 -7.133 1.00 77.75 101 LEU A C 1
ATOM 835 O O . LEU A 1 101 ? -3.559 9.895 -8.204 1.00 77.75 101 LEU A O 1
ATOM 839 N N . SER A 1 102 ? -2.829 11.289 -6.590 1.00 65.38 102 SER A N 1
ATOM 840 C CA . SER A 1 102 ? -3.252 12.573 -7.180 1.00 65.38 102 SER A CA 1
ATOM 841 C C . SER A 1 102 ? -2.132 13.285 -7.929 1.00 65.38 102 SER A C 1
ATOM 843 O O . SER A 1 102 ? -1.033 13.373 -7.333 1.00 65.38 102 SER A O 1
#